Protein AF-X8BEH7-F1 (afdb_monomer_lite)

pLDDT: mean 73.29, std 13.96, range [39.78, 90.88]

Structure (mmCIF, N/CA/C/O backbone):
data_AF-X8BEH7-F1
#
_entry.id   AF-X8BEH7-F1
#
loop_
_atom_site.group_PDB
_atom_site.id
_atom_site.type_symbol
_atom_site.label_atom_id
_atom_site.label_alt_id
_atom_site.label_comp_id
_atom_site.label_asym_id
_atom_site.label_entity_id
_atom_site.label_seq_id
_atom_site.pdbx_PDB_ins_code
_atom_site.Cartn_x
_atom_site.Cartn_y
_atom_site.Cartn_z
_atom_site.occupancy
_atom_site.B_iso_or_equiv
_atom_site.auth_seq_id
_atom_site.auth_comp_id
_atom_site.auth_asym_id
_atom_site.auth_atom_id
_atom_site.pdbx_PDB_model_num
ATOM 1 N N . MET A 1 1 ? -2.532 -18.317 14.568 1.00 39.97 1 MET A N 1
ATOM 2 C CA . MET A 1 1 ? -2.644 -18.533 13.112 1.00 39.97 1 MET A CA 1
ATOM 3 C C . MET A 1 1 ? -1.626 -17.637 12.410 1.00 39.97 1 MET A C 1
ATOM 5 O O . MET A 1 1 ? -2.001 -16.644 11.815 1.00 39.97 1 MET A O 1
ATOM 9 N N . THR A 1 2 ? -0.337 -17.960 12.520 1.00 48.91 2 THR A N 1
ATOM 10 C CA . THR A 1 2 ? 0.738 -17.367 11.710 1.00 48.91 2 THR A CA 1
ATOM 11 C C . THR A 1 2 ? 1.802 -18.449 11.544 1.00 48.91 2 THR A C 1
ATOM 13 O O . THR A 1 2 ? 2.448 -18.848 12.509 1.00 48.91 2 THR A O 1
ATOM 16 N N . GLY A 1 3 ? 1.931 -19.009 10.341 1.00 59.59 3 GLY A N 1
ATOM 17 C CA . GLY A 1 3 ? 3.179 -19.676 9.978 1.00 59.59 3 GLY A CA 1
ATOM 18 C C . GLY A 1 3 ? 4.230 -18.581 9.859 1.00 59.59 3 GLY A C 1
ATOM 19 O O . GLY A 1 3 ? 3.933 -17.540 9.270 1.00 59.59 3 GLY A O 1
ATOM 20 N N . GLN A 1 4 ? 5.408 -18.753 10.461 1.00 62.97 4 GLN A N 1
ATOM 21 C CA . GLN A 1 4 ? 6.499 -17.821 10.195 1.00 62.97 4 GLN A CA 1
ATOM 22 C C . GLN A 1 4 ? 6.766 -17.831 8.691 1.00 62.97 4 GLN A C 1
ATOM 24 O O . GLN A 1 4 ? 7.109 -18.869 8.129 1.00 62.97 4 GLN A O 1
ATOM 29 N N . LEU A 1 5 ? 6.581 -16.679 8.050 1.00 65.38 5 LEU A N 1
ATOM 30 C CA . LEU A 1 5 ? 7.140 -16.447 6.729 1.00 65.38 5 LEU A CA 1
ATOM 31 C C . LEU A 1 5 ? 8.658 -16.503 6.883 1.00 65.38 5 LEU A C 1
ATOM 33 O O . LEU A 1 5 ? 9.215 -15.852 7.769 1.00 65.38 5 LEU A O 1
ATOM 37 N N . GLY A 1 6 ? 9.307 -17.325 6.066 1.00 69.38 6 GLY A N 1
ATOM 38 C CA . GLY A 1 6 ? 10.762 -17.402 6.056 1.00 69.38 6 GLY A CA 1
ATOM 39 C C . GLY A 1 6 ? 11.371 -16.203 5.331 1.00 69.38 6 GLY A C 1
ATOM 40 O O . GLY A 1 6 ? 10.692 -15.486 4.593 1.00 69.38 6 GLY A O 1
ATOM 41 N N . ASP A 1 7 ? 12.683 -16.031 5.458 1.00 68.88 7 ASP A N 1
ATOM 42 C CA . ASP A 1 7 ? 13.433 -14.955 4.790 1.00 68.88 7 ASP A CA 1
ATOM 43 C C . ASP A 1 7 ? 13.232 -14.931 3.265 1.00 68.88 7 ASP A C 1
ATOM 45 O O . ASP A 1 7 ? 13.240 -13.872 2.637 1.00 68.88 7 ASP A O 1
ATOM 49 N N . VAL A 1 8 ? 12.984 -16.095 2.658 1.00 71.56 8 VAL A N 1
ATOM 50 C CA . VAL A 1 8 ? 12.687 -16.234 1.223 1.00 71.56 8 VAL A CA 1
ATOM 51 C C . VAL A 1 8 ? 11.345 -15.595 0.856 1.00 71.56 8 VAL A C 1
ATOM 53 O O . VAL A 1 8 ? 11.239 -14.944 -0.186 1.00 71.56 8 VAL A O 1
ATOM 56 N N . ASP A 1 9 ? 10.329 -15.742 1.708 1.00 71.12 9 ASP A N 1
ATOM 57 C CA . ASP A 1 9 ? 9.026 -15.117 1.488 1.00 71.12 9 ASP A CA 1
ATOM 58 C C . ASP A 1 9 ? 9.136 -13.600 1.623 1.00 71.12 9 ASP A C 1
ATOM 60 O O . ASP A 1 9 ? 8.607 -12.874 0.780 1.00 71.12 9 ASP A O 1
ATOM 64 N N . PHE A 1 10 ? 9.892 -13.113 2.611 1.00 72.56 10 PHE A N 1
ATOM 65 C CA . PHE A 1 10 ? 10.164 -11.685 2.765 1.00 72.56 10 PHE A CA 1
ATOM 66 C C . PHE A 1 10 ? 10.952 -11.107 1.590 1.00 72.56 10 PHE A C 1
ATOM 68 O O . PHE A 1 10 ? 10.608 -10.034 1.100 1.00 72.56 10 PHE A O 1
ATOM 75 N N . ALA A 1 11 ? 11.953 -11.826 1.077 1.00 71.81 11 ALA A N 1
ATOM 76 C CA . ALA A 1 11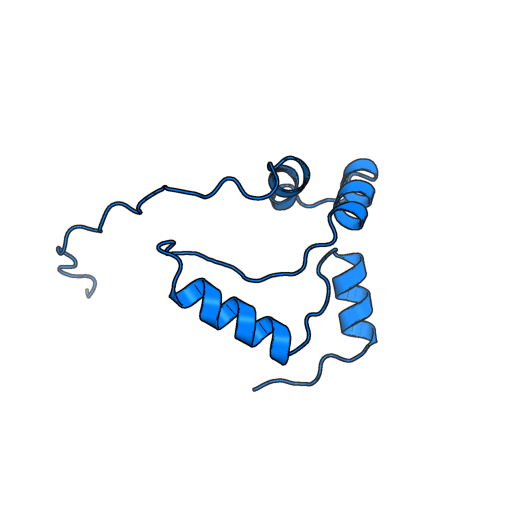 ? 12.689 -11.407 -0.111 1.00 71.81 11 ALA A CA 1
ATOM 77 C C . ALA A 1 11 ? 11.783 -11.337 -1.351 1.00 71.81 11 ALA A C 1
ATOM 79 O O . ALA A 1 11 ? 11.933 -10.434 -2.175 1.00 71.81 11 ALA A O 1
ATOM 80 N N . ARG A 1 12 ? 10.817 -12.256 -1.485 1.00 70.38 12 ARG A N 1
ATOM 81 C CA . ARG A 1 12 ? 9.807 -12.199 -2.551 1.00 70.38 12 ARG A CA 1
ATOM 82 C C . ARG A 1 12 ? 8.884 -10.990 -2.383 1.00 70.38 12 ARG A C 1
ATOM 84 O O . ARG A 1 12 ? 8.695 -10.261 -3.348 1.00 70.38 12 ARG A O 1
ATOM 91 N N . PHE A 1 13 ? 8.383 -10.727 -1.177 1.00 72.56 13 PHE A N 1
ATOM 92 C CA . PHE A 1 13 ? 7.556 -9.545 -0.909 1.00 72.56 13 PHE A CA 1
ATOM 93 C C . PHE A 1 13 ? 8.302 -8.233 -1.169 1.00 72.56 13 PHE A C 1
ATOM 95 O O . PHE A 1 13 ? 7.756 -7.340 -1.816 1.00 72.56 13 PHE A O 1
ATOM 102 N N . ALA A 1 14 ? 9.572 -8.147 -0.764 1.00 71.44 14 ALA A N 1
ATOM 103 C CA . ALA A 1 14 ? 10.409 -6.978 -1.008 1.00 71.44 14 ALA A CA 1
ATOM 104 C C . ALA A 1 14 ? 10.621 -6.732 -2.509 1.00 71.44 14 ALA A C 1
ATOM 106 O O . ALA A 1 14 ? 10.557 -5.593 -2.965 1.00 71.44 14 ALA A O 1
ATOM 107 N N . ARG A 1 15 ? 10.787 -7.798 -3.308 1.00 72.00 15 ARG A N 1
ATOM 108 C CA . ARG A 1 15 ? 10.803 -7.688 -4.778 1.00 72.00 15 ARG A CA 1
ATOM 109 C C . ARG A 1 15 ? 9.482 -7.181 -5.330 1.00 72.00 15 ARG A C 1
ATOM 111 O O . ARG A 1 15 ? 9.487 -6.543 -6.373 1.00 72.00 15 ARG A O 1
ATOM 118 N N . ASP A 1 16 ? 8.373 -7.442 -4.651 1.00 72.50 16 ASP A N 1
ATOM 119 C CA . ASP A 1 16 ? 7.059 -6.906 -4.994 1.00 72.50 16 ASP A CA 1
ATOM 120 C C . ASP A 1 16 ? 6.792 -5.503 -4.448 1.00 72.50 16 ASP A C 1
ATOM 122 O O . ASP A 1 16 ? 5.752 -4.918 -4.745 1.00 72.50 16 ASP A O 1
ATOM 126 N N . GLY A 1 17 ? 7.782 -4.920 -3.766 1.00 74.44 17 GLY A N 1
ATOM 127 C CA . GLY A 1 17 ? 7.726 -3.576 -3.207 1.00 74.44 17 GLY A CA 1
ATOM 128 C C . GLY A 1 17 ? 6.918 -3.483 -1.917 1.00 74.44 17 GLY A C 1
ATOM 129 O O . GLY A 1 17 ? 6.631 -2.381 -1.454 1.00 74.44 17 GLY A O 1
ATOM 130 N N . VAL A 1 18 ? 6.567 -4.628 -1.326 1.00 79.62 18 VAL A N 1
ATOM 131 C CA . VAL A 1 18 ? 5.937 -4.721 -0.009 1.00 79.62 18 VAL A CA 1
ATOM 132 C C . VAL A 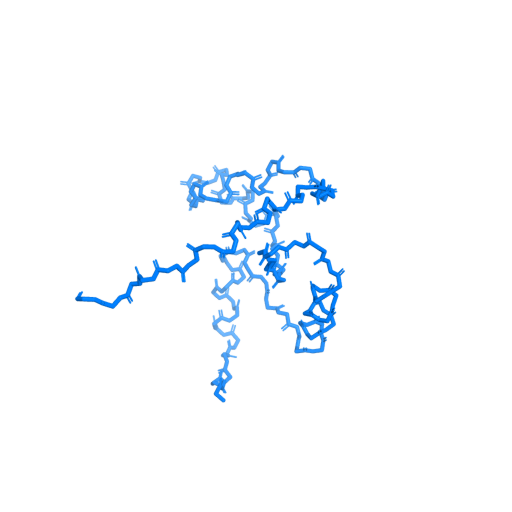1 18 ? 7.003 -5.138 0.990 1.00 79.62 18 VAL A C 1
ATOM 134 O O . VAL A 1 18 ? 7.555 -6.234 0.919 1.00 79.62 18 VAL A O 1
ATOM 137 N N . VAL A 1 19 ? 7.313 -4.257 1.931 1.00 82.56 19 VAL A N 1
ATOM 138 C CA . VAL A 1 19 ? 8.365 -4.510 2.914 1.00 82.56 19 VAL A CA 1
ATOM 139 C C . VAL A 1 19 ? 7.748 -5.114 4.166 1.00 82.56 19 VAL A C 1
ATOM 141 O O . VAL A 1 19 ? 6.721 -4.651 4.665 1.00 82.56 19 VAL A O 1
ATOM 144 N N . ALA A 1 20 ? 8.399 -6.155 4.680 1.00 80.81 20 ALA A N 1
ATOM 145 C CA . ALA A 1 20 ? 8.037 -6.753 5.952 1.00 80.81 20 ALA A CA 1
ATOM 146 C C . ALA A 1 20 ? 8.074 -5.705 7.071 1.00 80.81 20 ALA A C 1
ATOM 148 O O . ALA A 1 20 ? 8.989 -4.885 7.151 1.00 80.81 20 ALA A O 1
ATOM 149 N N . MET A 1 21 ? 7.085 -5.760 7.954 1.00 83.31 21 MET A N 1
ATOM 150 C CA . MET A 1 21 ? 7.004 -4.899 9.124 1.00 83.31 21 MET A CA 1
ATOM 151 C C . MET A 1 21 ? 7.194 -5.744 10.379 1.00 83.31 21 MET A C 1
ATOM 153 O O . MET A 1 21 ? 6.746 -6.894 10.429 1.00 83.31 21 MET A O 1
ATOM 157 N N . SER A 1 22 ? 7.860 -5.189 11.393 1.00 84.62 22 SER A N 1
ATOM 158 C CA . SER A 1 22 ? 7.924 -5.857 12.691 1.00 84.62 22 SER A CA 1
ATOM 159 C C . SER A 1 22 ? 6.523 -5.924 13.306 1.00 84.62 22 SER A C 1
ATOM 161 O O . SER A 1 22 ? 5.655 -5.100 13.014 1.00 84.62 22 SER A O 1
ATOM 163 N N . SER A 1 23 ? 6.289 -6.910 14.172 1.00 84.06 23 SER A N 1
ATOM 164 C CA . SER A 1 23 ? 4.988 -7.049 14.841 1.00 84.06 23 SER A CA 1
ATOM 165 C C . SER A 1 23 ? 4.668 -5.848 15.731 1.00 84.06 23 SER A C 1
ATOM 167 O O . SER A 1 23 ? 3.523 -5.416 15.784 1.00 84.06 23 SER A O 1
ATOM 169 N N . GLU A 1 24 ? 5.68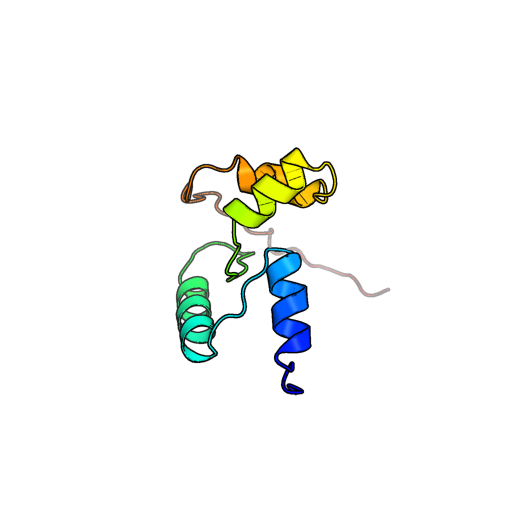0 -5.290 16.394 1.00 86.75 24 GLU A N 1
ATOM 170 C CA . GLU A 1 24 ? 5.530 -4.109 17.244 1.00 86.75 24 GLU A CA 1
ATOM 171 C C . GLU A 1 24 ? 5.076 -2.889 16.439 1.00 86.75 24 GLU A C 1
ATOM 173 O O . GLU A 1 24 ? 4.104 -2.231 16.801 1.00 86.75 24 GLU A O 1
ATOM 178 N N . GLU A 1 25 ? 5.725 -2.624 15.307 1.00 86.38 25 GLU A N 1
ATOM 179 C CA . GLU A 1 25 ? 5.353 -1.503 14.451 1.00 86.38 25 GLU A CA 1
ATOM 180 C C . GLU A 1 25 ? 3.967 -1.704 13.820 1.00 86.38 25 GLU A C 1
ATOM 182 O O . GLU A 1 25 ? 3.165 -0.770 13.765 1.00 86.38 25 GLU A O 1
ATOM 187 N N . ALA A 1 26 ? 3.654 -2.931 13.396 1.00 87.38 26 ALA A N 1
ATOM 188 C CA . ALA A 1 26 ? 2.350 -3.253 12.827 1.00 87.38 26 ALA A CA 1
ATOM 189 C C . ALA A 1 26 ? 1.213 -2.988 13.819 1.00 87.38 26 ALA A C 1
ATOM 191 O O . ALA A 1 26 ? 0.183 -2.432 13.435 1.00 87.38 26 ALA A O 1
ATOM 192 N N . LEU A 1 27 ? 1.412 -3.331 15.094 1.00 90.88 27 LEU A N 1
ATOM 193 C CA . LEU A 1 27 ? 0.438 -3.072 16.152 1.00 90.88 27 LEU A CA 1
ATOM 194 C C . LEU A 1 27 ? 0.303 -1.577 16.453 1.00 90.88 27 LEU A C 1
ATOM 196 O O . LEU A 1 27 ? -0.817 -1.085 16.537 1.00 90.88 27 LEU A O 1
ATOM 200 N N . GLN A 1 28 ? 1.409 -0.831 16.513 1.00 90.25 28 GLN A N 1
ATOM 201 C CA . GLN A 1 28 ? 1.352 0.623 16.708 1.00 90.25 28 GLN A CA 1
ATOM 202 C C . GLN A 1 28 ? 0.565 1.332 15.590 1.00 90.25 28 GLN A C 1
ATOM 204 O O . GLN A 1 28 ? -0.240 2.232 15.853 1.00 90.25 28 GLN A O 1
ATOM 209 N N . LEU A 1 29 ? 0.758 0.924 14.331 1.00 88.50 29 LEU A N 1
ATOM 210 C CA . LEU A 1 29 ? 0.001 1.478 13.204 1.00 88.50 29 LEU A CA 1
ATOM 211 C C . LEU A 1 29 ? -1.466 1.044 13.218 1.00 88.50 29 LEU A C 1
ATOM 213 O O . LEU A 1 29 ? -2.337 1.831 12.846 1.00 88.50 29 LEU A O 1
ATOM 217 N N . PHE A 1 30 ? -1.749 -0.181 13.656 1.00 87.00 30 PHE A N 1
ATOM 218 C CA . PHE A 1 30 ? -3.114 -0.666 13.820 1.00 87.00 30 PHE A CA 1
ATOM 219 C C . PHE A 1 30 ? -3.876 0.131 14.889 1.00 87.00 30 PHE A C 1
ATOM 221 O O . PHE A 1 30 ? -4.983 0.602 14.624 1.00 87.00 30 PHE A O 1
ATOM 228 N N . ASP A 1 31 ? -3.259 0.380 16.045 1.00 89.00 31 ASP A N 1
ATOM 229 C CA . ASP A 1 31 ? -3.831 1.223 17.100 1.00 89.00 31 ASP A CA 1
ATOM 230 C C . ASP A 1 31 ? -4.065 2.655 16.604 1.00 89.00 31 ASP A C 1
ATOM 232 O O . ASP A 1 31 ? -5.102 3.261 16.875 1.00 89.00 31 ASP A O 1
ATOM 236 N N . THR A 1 32 ? -3.140 3.184 15.797 1.00 87.69 32 THR A N 1
ATOM 237 C CA . THR A 1 32 ? -3.309 4.497 15.160 1.00 87.69 32 THR A CA 1
ATOM 238 C C . THR A 1 32 ? -4.512 4.507 14.214 1.00 87.69 32 THR A C 1
ATOM 240 O O . THR A 1 32 ? -5.307 5.447 14.244 1.00 87.69 32 THR A O 1
ATOM 243 N N . ALA A 1 33 ? -4.688 3.460 13.402 1.00 86.06 33 ALA A N 1
ATOM 244 C CA . ALA A 1 33 ? -5.802 3.352 12.461 1.00 86.06 33 ALA A CA 1
ATOM 245 C C . ALA A 1 33 ? -7.169 3.333 13.165 1.00 86.06 33 ALA A C 1
ATOM 247 O O . ALA A 1 33 ? -8.129 3.868 12.617 1.00 86.06 33 ALA A O 1
ATOM 248 N N . MET A 1 34 ? -7.253 2.806 14.393 1.00 84.94 34 MET A N 1
ATOM 249 C CA . MET A 1 34 ? -8.481 2.834 15.204 1.00 84.94 34 MET A CA 1
ATOM 250 C C . MET A 1 34 ? -8.931 4.247 15.598 1.00 84.94 34 MET A C 1
ATOM 252 O O . MET A 1 34 ? -10.103 4.450 15.910 1.00 84.94 34 MET A O 1
ATOM 256 N N . VAL A 1 35 ? -8.025 5.228 15.580 1.00 87.56 35 VAL A N 1
ATOM 257 C CA . VAL A 1 35 ? -8.318 6.623 15.950 1.00 87.56 35 VAL A CA 1
ATOM 258 C C . VAL A 1 35 ? -8.584 7.501 14.716 1.00 87.56 35 VAL A C 1
ATOM 260 O O . VAL A 1 35 ? -9.104 8.611 14.838 1.00 87.56 35 VAL A O 1
ATOM 263 N N . VAL A 1 36 ? -8.270 7.019 13.510 1.00 83.44 36 VAL A N 1
ATOM 264 C CA . VAL A 1 36 ? -8.524 7.746 12.259 1.00 83.44 36 VAL A CA 1
ATOM 265 C C . VAL A 1 36 ? -9.982 7.538 11.829 1.00 83.44 36 VAL A C 1
ATOM 267 O O . VAL A 1 36 ? -10.443 6.409 11.709 1.00 83.44 36 VAL A O 1
ATOM 270 N N . ASP A 1 37 ? -10.706 8.623 11.524 1.00 79.44 37 ASP A N 1
ATOM 271 C CA . ASP A 1 37 ? -12.091 8.586 11.001 1.00 79.44 37 ASP A CA 1
ATOM 272 C C . ASP A 1 37 ? -12.128 8.195 9.508 1.00 79.44 37 ASP A C 1
ATOM 274 O O . ASP A 1 37 ? -12.674 8.903 8.661 1.00 79.44 37 ASP A O 1
ATOM 278 N N . GLN A 1 38 ? -11.469 7.087 9.167 1.00 78.25 38 GLN A N 1
ATOM 279 C CA . GLN A 1 38 ? -11.438 6.509 7.830 1.00 78.25 38 GLN A CA 1
ATOM 280 C C . GLN A 1 38 ? -11.889 5.045 7.906 1.00 78.25 38 GLN A C 1
ATOM 282 O O . GLN A 1 38 ? -11.265 4.251 8.605 1.00 78.25 38 GLN A O 1
ATOM 287 N N . PRO A 1 39 ? -12.962 4.653 7.194 1.00 76.81 39 PRO A N 1
ATOM 288 C CA . PRO A 1 39 ? -13.538 3.311 7.318 1.00 76.81 39 PRO A CA 1
ATOM 289 C C . PRO A 1 39 ? -12.658 2.205 6.719 1.00 76.81 39 PRO A C 1
ATOM 291 O O . PRO A 1 39 ? -12.819 1.042 7.076 1.00 76.81 39 PRO A O 1
ATOM 294 N N . PHE A 1 40 ? -11.745 2.552 5.808 1.00 81.19 40 PHE A N 1
ATOM 295 C CA . PHE A 1 40 ? -10.854 1.609 5.138 1.00 81.19 40 PHE A CA 1
ATOM 296 C C . PHE A 1 40 ? -9.421 2.135 5.198 1.00 81.19 40 PHE A C 1
ATOM 298 O O . PHE A 1 40 ? -9.049 3.040 4.453 1.00 81.19 40 PHE A O 1
ATOM 305 N N . VAL A 1 41 ? -8.623 1.565 6.101 1.00 83.25 41 VAL A N 1
ATOM 306 C CA . VAL A 1 41 ? -7.204 1.893 6.284 1.00 83.25 41 VAL A CA 1
ATOM 307 C C . VAL A 1 41 ? -6.398 0.601 6.246 1.00 83.25 41 VAL A C 1
ATOM 309 O O . VAL A 1 41 ? -6.765 -0.382 6.888 1.00 83.25 41 VAL A O 1
ATOM 312 N N . LEU A 1 42 ? -5.297 0.606 5.495 1.00 82.75 42 LEU A N 1
ATOM 313 C CA . LEU A 1 42 ? -4.355 -0.506 5.412 1.00 82.75 42 LEU A CA 1
ATOM 314 C C . LEU A 1 42 ? -2.968 -0.027 5.871 1.00 82.75 42 LEU A C 1
ATOM 316 O O . LEU A 1 42 ? -2.336 0.743 5.145 1.00 82.75 42 LEU A O 1
ATOM 320 N N . PRO A 1 43 ? -2.469 -0.464 7.041 1.00 81.19 43 PRO A N 1
ATOM 321 C CA . PRO A 1 43 ? -1.092 -0.205 7.434 1.00 81.19 43 PRO A CA 1
ATOM 322 C C . PRO A 1 43 ? -0.155 -1.115 6.632 1.00 81.19 43 PRO A C 1
ATOM 324 O O . PRO A 1 43 ? -0.165 -2.334 6.789 1.00 81.19 43 PRO A O 1
ATOM 327 N N . ALA A 1 44 ? 0.654 -0.528 5.753 1.00 83.31 44 ALA A N 1
ATOM 328 C CA . ALA A 1 44 ? 1.624 -1.258 4.946 1.00 83.31 44 ALA A CA 1
ATOM 329 C C . ALA A 1 44 ? 2.896 -0.433 4.747 1.00 83.31 44 ALA A C 1
ATOM 331 O O . ALA A 1 44 ? 2.835 0.785 4.567 1.00 83.31 44 ALA A O 1
ATOM 332 N N . ARG A 1 45 ? 4.051 -1.107 4.731 1.00 82.31 45 ARG A N 1
ATOM 333 C CA . ARG A 1 45 ? 5.293 -0.510 4.242 1.00 82.31 45 ARG A CA 1
ATOM 334 C C . ARG A 1 45 ? 5.443 -0.792 2.761 1.00 82.31 45 ARG A C 1
ATOM 336 O O . ARG A 1 45 ? 5.598 -1.942 2.357 1.00 82.31 45 ARG A O 1
ATOM 343 N N . ILE A 1 46 ? 5.412 0.275 1.977 1.00 84.25 46 ILE A N 1
ATOM 344 C CA . ILE A 1 46 ? 5.575 0.214 0.531 1.00 84.25 46 ILE A CA 1
ATOM 345 C C . ILE A 1 46 ? 6.895 0.879 0.159 1.00 84.25 46 ILE A C 1
ATOM 347 O O . ILE A 1 46 ? 7.133 2.036 0.506 1.00 84.25 46 ILE A O 1
ATOM 351 N N . ASP A 1 47 ? 7.744 0.148 -0.558 1.00 85.31 47 ASP A N 1
ATOM 352 C CA . ASP A 1 47 ? 8.966 0.691 -1.140 1.00 85.31 47 ASP A CA 1
ATOM 353 C C . ASP A 1 47 ? 8.637 1.370 -2.477 1.00 85.31 47 ASP A C 1
ATOM 355 O O . ASP A 1 47 ? 8.566 0.739 -3.535 1.00 85.31 47 ASP A O 1
ATOM 359 N N . LEU A 1 48 ? 8.421 2.686 -2.423 1.00 83.62 48 LEU A N 1
ATOM 360 C CA . LEU A 1 48 ? 8.098 3.495 -3.600 1.00 83.62 48 LEU A CA 1
ATOM 361 C C . LEU A 1 48 ? 9.226 3.504 -4.644 1.00 83.62 48 LEU A C 1
ATOM 363 O O . LEU A 1 48 ? 8.943 3.642 -5.834 1.00 83.62 48 LEU A O 1
ATOM 367 N N . ALA A 1 49 ? 10.487 3.334 -4.234 1.00 84.06 49 ALA A N 1
ATOM 368 C CA . ALA A 1 49 ? 11.614 3.288 -5.162 1.00 84.06 49 ALA A CA 1
ATOM 369 C C . ALA A 1 49 ? 11.605 1.977 -5.961 1.00 84.06 49 ALA A C 1
ATOM 371 O O . ALA A 1 49 ? 11.743 2.001 -7.186 1.00 84.06 49 ALA A O 1
ATOM 372 N N . ALA A 1 50 ? 11.351 0.849 -5.291 1.00 83.94 50 ALA A N 1
ATOM 373 C CA . ALA A 1 50 ? 11.162 -0.441 -5.951 1.00 83.94 50 ALA A CA 1
ATOM 374 C C . ALA A 1 50 ? 9.941 -0.430 -6.890 1.00 83.94 50 ALA A C 1
ATOM 376 O O . ALA A 1 50 ? 10.016 -0.923 -8.019 1.00 83.94 50 ALA A O 1
ATOM 377 N N . LEU A 1 51 ? 8.833 0.189 -6.466 1.00 85.69 51 LEU A N 1
ATOM 378 C CA . LEU A 1 51 ? 7.640 0.373 -7.301 1.00 85.69 51 LEU A CA 1
ATOM 379 C C . LEU A 1 51 ? 7.937 1.220 -8.543 1.00 85.69 51 LEU A C 1
ATOM 381 O O . LEU A 1 51 ? 7.509 0.868 -9.644 1.00 85.69 51 LEU A O 1
ATOM 385 N N . LYS A 1 52 ? 8.705 2.303 -8.395 1.00 84.31 52 LYS A N 1
ATOM 386 C CA . LYS A 1 52 ? 9.103 3.149 -9.520 1.00 84.31 52 LYS A CA 1
ATOM 387 C C . LYS A 1 52 ? 10.008 2.414 -10.509 1.00 84.31 52 LYS A C 1
ATOM 389 O O . LYS A 1 52 ? 9.763 2.494 -11.708 1.00 84.31 52 LYS A O 1
ATOM 394 N N . ALA A 1 53 ? 10.966 1.624 -10.029 1.00 86.31 53 ALA A N 1
ATOM 395 C CA . ALA A 1 53 ? 11.781 0.780 -10.902 1.00 86.31 53 ALA A CA 1
ATOM 396 C C . ALA A 1 53 ? 10.924 -0.219 -11.707 1.00 86.31 53 ALA A C 1
ATOM 398 O O . ALA A 1 53 ? 11.170 -0.435 -12.893 1.00 86.31 53 ALA A O 1
ATOM 399 N N . LYS A 1 54 ? 9.871 -0.787 -11.100 1.00 83.94 54 LYS A N 1
ATOM 400 C CA . LYS A 1 54 ? 8.909 -1.655 -11.805 1.00 83.94 54 LYS A CA 1
ATOM 401 C C . LYS A 1 54 ? 8.035 -0.913 -12.809 1.00 83.94 54 LYS A C 1
ATOM 403 O O . LYS A 1 54 ? 7.700 -1.485 -13.847 1.00 83.94 54 LYS A O 1
ATOM 408 N N . PHE A 1 55 ? 7.652 0.323 -12.496 1.00 86.25 55 PHE A N 1
ATOM 409 C CA . PHE A 1 55 ? 6.921 1.187 -13.417 1.00 86.25 55 PHE A CA 1
ATOM 410 C C . PHE A 1 55 ? 7.755 1.463 -14.667 1.00 86.25 55 PHE A C 1
ATOM 412 O O . PHE A 1 55 ? 7.287 1.229 -15.778 1.00 86.25 55 PHE A O 1
ATOM 419 N N . ASP A 1 56 ? 9.016 1.857 -14.475 1.00 86.69 56 ASP A N 1
ATOM 420 C CA . ASP A 1 56 ? 9.954 2.130 -15.563 1.00 86.69 56 ASP A CA 1
ATOM 421 C C . ASP A 1 56 ? 10.249 0.848 -16.382 1.00 86.69 56 ASP A C 1
ATOM 423 O O . ASP A 1 56 ? 10.433 0.910 -17.596 1.00 86.69 56 ASP A O 1
ATOM 427 N N . ALA A 1 57 ? 10.208 -0.331 -15.747 1.00 87.62 57 ALA A N 1
ATOM 428 C CA . ALA A 1 57 ? 10.319 -1.638 -16.405 1.00 87.62 57 ALA A CA 1
ATOM 429 C C . ALA A 1 57 ? 9.006 -2.164 -17.033 1.00 87.62 57 ALA A C 1
ATOM 431 O O . ALA A 1 57 ? 9.008 -3.251 -17.610 1.00 87.62 57 ALA A O 1
ATOM 432 N N . GLY A 1 58 ? 7.877 -1.457 -16.898 1.00 86.50 58 GLY A N 1
ATOM 433 C CA . GLY A 1 58 ? 6.579 -1.860 -17.461 1.00 86.50 58 GLY A CA 1
ATOM 434 C C . GLY A 1 58 ? 5.937 -3.098 -16.817 1.00 86.50 58 GLY A C 1
ATOM 435 O O . GLY A 1 58 ? 5.055 -3.712 -17.411 1.00 86.50 58 GLY A O 1
ATOM 436 N N . THR A 1 59 ? 6.368 -3.486 -15.614 1.00 85.81 59 THR A N 1
ATOM 437 C CA . THR A 1 59 ? 5.894 -4.700 -14.910 1.00 85.81 59 THR A CA 1
ATOM 438 C C . THR A 1 59 ? 5.045 -4.392 -13.677 1.00 85.81 59 THR A C 1
ATOM 440 O O . THR A 1 59 ? 4.638 -5.303 -12.953 1.00 85.81 59 THR A O 1
ATOM 443 N N . LEU A 1 60 ? 4.775 -3.111 -13.413 1.00 83.50 60 LEU A N 1
ATOM 444 C CA . LEU A 1 60 ? 3.967 -2.693 -12.277 1.00 83.50 60 LEU A CA 1
ATOM 445 C C . LEU A 1 60 ? 2.470 -2.955 -12.530 1.00 83.50 60 LEU A C 1
ATOM 447 O O . LEU A 1 60 ? 1.936 -2.484 -13.536 1.00 83.50 60 LEU A O 1
ATOM 451 N N . PRO A 1 61 ? 1.756 -3.626 -11.604 1.00 81.69 61 PRO A N 1
ATOM 452 C CA . PRO A 1 61 ? 0.304 -3.727 -11.674 1.00 81.69 61 PRO A CA 1
ATOM 453 C C . PRO A 1 61 ? -0.362 -2.336 -11.696 1.00 81.69 61 PRO A C 1
ATOM 455 O O . PRO A 1 61 ? -0.004 -1.489 -10.871 1.00 81.69 61 PRO A O 1
ATOM 458 N N . PRO A 1 62 ? -1.371 -2.093 -12.558 1.00 80.94 62 PRO A N 1
ATOM 459 C CA . PRO A 1 62 ? -1.985 -0.769 -12.722 1.00 80.94 62 PRO A CA 1
ATOM 460 C C . PRO A 1 62 ? -2.528 -0.149 -11.427 1.00 80.94 62 PRO A C 1
ATOM 462 O O . PRO A 1 62 ? -2.478 1.064 -11.259 1.00 80.94 62 PRO A O 1
ATOM 465 N N . MET A 1 63 ? -2.976 -0.978 -10.477 1.00 81.44 63 MET A N 1
ATOM 466 C CA . MET A 1 63 ? -3.492 -0.532 -9.174 1.00 81.44 63 MET A CA 1
ATOM 467 C C . MET A 1 63 ? -2.460 0.198 -8.295 1.00 81.44 63 MET A C 1
ATOM 469 O O . MET A 1 63 ? -2.845 0.859 -7.337 1.00 81.44 63 MET A O 1
ATOM 473 N N . PHE A 1 64 ? -1.162 0.094 -8.604 1.00 80.38 64 PHE A N 1
ATOM 474 C CA . PHE A 1 64 ? -0.089 0.779 -7.875 1.00 80.38 64 PHE A CA 1
ATOM 475 C C . PHE A 1 64 ? 0.404 2.064 -8.556 1.00 80.38 64 PHE A C 1
ATOM 477 O O . PHE A 1 64 ? 1.227 2.774 -7.980 1.00 80.38 64 PHE A O 1
ATOM 484 N N . VAL A 1 65 ? -0.080 2.393 -9.759 1.00 82.31 65 VAL A N 1
ATOM 485 C CA . VAL A 1 65 ? 0.355 3.595 -10.495 1.00 82.31 65 VAL A CA 1
ATOM 486 C C . VAL A 1 65 ? -0.036 4.867 -9.745 1.00 82.31 65 VAL A C 1
ATOM 488 O O . VAL A 1 65 ? 0.776 5.784 -9.615 1.00 82.31 65 VAL A O 1
ATOM 491 N N . ASP A 1 66 ? -1.242 4.896 -9.180 1.00 82.38 66 ASP A N 1
ATOM 492 C CA . ASP A 1 66 ? -1.712 6.031 -8.383 1.00 82.38 66 ASP A CA 1
ATOM 493 C C . ASP A 1 66 ? -0.884 6.209 -7.110 1.00 82.38 66 ASP A C 1
ATOM 495 O O . ASP A 1 66 ? -0.667 7.331 -6.672 1.00 82.38 66 ASP A O 1
ATOM 499 N N . LEU A 1 67 ? -0.347 5.123 -6.548 1.00 79.94 67 LEU A N 1
ATOM 500 C CA . LEU A 1 67 ? 0.456 5.167 -5.329 1.00 79.94 67 LEU A CA 1
ATOM 501 C C . LEU A 1 67 ? 1.832 5.817 -5.543 1.00 79.94 67 LEU A C 1
ATOM 503 O O . LEU A 1 67 ? 2.321 6.505 -4.654 1.00 79.94 67 LEU A O 1
ATOM 507 N N . ILE A 1 68 ? 2.443 5.638 -6.720 1.00 81.06 68 ILE A N 1
ATOM 508 C CA . ILE A 1 68 ? 3.725 6.278 -7.080 1.00 81.06 68 ILE A CA 1
ATOM 509 C C . ILE A 1 68 ? 3.547 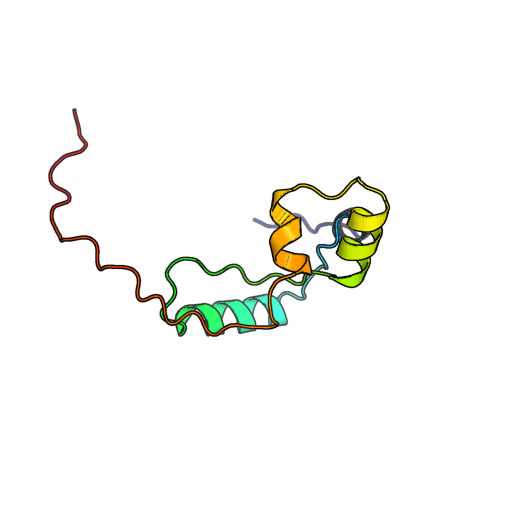7.784 -7.302 1.00 81.06 68 ILE A C 1
ATOM 511 O O . ILE A 1 68 ? 4.465 8.563 -7.053 1.00 81.06 68 ILE A O 1
ATOM 515 N N . ASN A 1 69 ? 2.365 8.189 -7.769 1.00 74.31 69 ASN A N 1
ATOM 516 C CA . ASN A 1 69 ? 2.047 9.578 -8.095 1.00 74.31 69 ASN A CA 1
ATOM 517 C C . ASN A 1 69 ? 1.279 10.301 -6.976 1.00 74.31 69 ASN A C 1
ATOM 519 O O . ASN A 1 69 ? 1.050 11.509 -7.070 1.00 74.31 69 ASN A O 1
ATOM 523 N N . ALA A 1 70 ? 0.867 9.586 -5.926 1.00 69.12 70 ALA A N 1
ATOM 524 C CA . ALA A 1 70 ? 0.090 10.153 -4.838 1.00 69.12 70 ALA A CA 1
ATOM 525 C C . ALA A 1 70 ? 0.946 11.131 -4.015 1.00 69.12 70 ALA A C 1
ATOM 527 O O . ALA A 1 70 ? 2.074 10.803 -3.634 1.00 69.12 70 ALA A O 1
ATOM 528 N N . PRO A 1 71 ? 0.420 12.322 -3.672 1.00 58.78 71 PRO A N 1
ATOM 529 C CA . PRO A 1 71 ? 1.087 13.197 -2.720 1.00 58.78 71 PRO A CA 1
ATOM 530 C C . PRO A 1 71 ? 1.213 12.477 -1.373 1.00 58.78 71 PRO A C 1
ATOM 532 O O . PRO A 1 71 ? 0.246 11.876 -0.896 1.00 58.78 71 PRO A O 1
ATOM 535 N N . ALA A 1 72 ? 2.399 12.550 -0.758 1.00 58.19 72 ALA A N 1
ATOM 536 C CA . ALA A 1 72 ? 2.676 11.970 0.553 1.00 58.19 72 ALA A CA 1
ATOM 537 C C . ALA A 1 72 ? 1.660 12.504 1.579 1.00 58.19 72 ALA A C 1
ATOM 539 O O . ALA A 1 72 ? 1.757 13.637 2.040 1.00 58.19 72 ALA A O 1
ATOM 540 N N . ALA A 1 73 ? 0.652 11.686 1.882 1.00 61.16 73 ALA A N 1
ATOM 541 C CA . ALA A 1 73 ? -0.449 11.972 2.793 1.00 61.16 73 ALA A CA 1
ATOM 542 C C . ALA A 1 73 ? -1.231 13.270 2.494 1.00 61.16 73 ALA A C 1
ATOM 544 O O . ALA A 1 73 ? -1.205 14.235 3.261 1.00 61.16 73 ALA A O 1
ATOM 545 N N . ALA A 1 74 ? -2.073 13.250 1.457 1.00 52.53 74 ALA A N 1
ATOM 546 C CA . ALA A 1 74 ? -3.299 14.037 1.544 1.00 52.53 74 ALA A CA 1
ATOM 547 C C . ALA A 1 74 ? -4.139 13.441 2.682 1.00 52.53 74 ALA A C 1
ATOM 549 O O . ALA A 1 74 ? -4.644 12.325 2.577 1.00 52.53 74 ALA A O 1
ATOM 550 N N . ARG A 1 75 ? -4.242 14.168 3.799 1.00 52.66 75 ARG A N 1
ATOM 551 C CA . ARG A 1 75 ? -5.147 13.839 4.902 1.00 52.66 75 ARG A CA 1
ATOM 552 C C . ARG A 1 75 ? -6.553 13.761 4.307 1.00 52.66 75 ARG A C 1
ATOM 554 O O . ARG A 1 75 ? -7.150 14.796 4.016 1.00 52.66 75 ARG A O 1
ATOM 561 N N . SER A 1 76 ? -7.047 12.553 4.050 1.00 56.31 76 SER A N 1
ATOM 562 C CA . SER A 1 76 ? -8.384 12.374 3.505 1.00 56.31 76 SER A CA 1
ATOM 563 C C . SER A 1 76 ? -9.366 12.834 4.577 1.00 56.31 76 SER A C 1
ATOM 565 O O . SER A 1 76 ? -9.527 12.226 5.630 1.00 56.31 76 SER A O 1
ATOM 567 N N . THR A 1 77 ? -9.997 13.977 4.336 1.00 56.94 77 THR A N 1
ATOM 568 C CA . THR A 1 77 ? -11.137 14.461 5.122 1.00 56.94 77 THR A CA 1
ATOM 569 C C . THR A 1 77 ? -12.447 13.929 4.564 1.00 56.94 77 THR A C 1
ATOM 571 O O . THR A 1 77 ? -13.515 14.415 4.937 1.00 56.94 77 THR A O 1
ATOM 574 N N . THR A 1 78 ? -12.390 12.930 3.676 1.00 56.59 78 THR A N 1
ATOM 575 C CA . THR A 1 78 ? -13.580 12.276 3.149 1.00 56.59 78 THR A CA 1
ATOM 576 C C . THR A 1 78 ? -14.247 11.521 4.284 1.00 56.59 78 THR A C 1
ATOM 578 O O . THR A 1 78 ? -13.974 10.351 4.534 1.00 56.59 78 THR A O 1
ATOM 581 N N . ARG A 1 79 ? -15.129 12.234 4.983 1.00 57.75 79 ARG A N 1
ATOM 582 C CA . ARG A 1 79 ? -16.160 11.670 5.831 1.00 57.75 79 ARG A CA 1
ATOM 583 C C . ARG A 1 79 ? -16.953 10.728 4.943 1.00 57.75 79 ARG A C 1
ATOM 585 O O . ARG A 1 79 ? -17.658 11.179 4.039 1.00 57.75 79 ARG A O 1
ATOM 592 N N . TRP A 1 80 ? -16.839 9.434 5.200 1.00 54.16 80 TRP A N 1
ATOM 593 C CA . TRP A 1 80 ? -17.736 8.468 4.591 1.00 54.16 80 TRP A CA 1
ATOM 594 C C . TRP A 1 80 ? -19.181 8.902 4.883 1.00 54.16 80 TRP A C 1
ATOM 596 O O . TRP A 1 80 ? -19.509 9.168 6.050 1.00 54.16 80 TRP A O 1
ATOM 606 N N . PRO A 1 81 ? -20.052 9.046 3.869 1.00 57.56 81 PRO A N 1
ATOM 607 C CA . PRO A 1 81 ? -21.450 9.345 4.123 1.00 57.56 81 PRO A CA 1
ATOM 608 C C . PRO A 1 81 ? -22.005 8.214 4.987 1.00 57.56 81 PRO A C 1
ATOM 610 O O . PRO A 1 81 ? -21.964 7.049 4.597 1.00 57.56 81 PRO A O 1
ATOM 613 N N . ARG A 1 82 ? -22.471 8.551 6.198 1.00 56.53 82 ARG A N 1
ATOM 614 C CA . ARG A 1 82 ? -23.064 7.576 7.120 1.00 56.53 82 ARG A CA 1
ATOM 615 C C . ARG A 1 82 ? -24.131 6.795 6.350 1.00 56.53 82 ARG A C 1
ATOM 617 O O . ARG A 1 82 ? -25.092 7.434 5.914 1.00 56.53 82 ARG A O 1
ATOM 624 N N . PRO A 1 83 ? -23.990 5.468 6.161 1.00 56.69 83 PRO A N 1
ATOM 625 C CA . PRO A 1 83 ? -25.037 4.698 5.517 1.00 56.69 83 PRO A CA 1
ATOM 626 C C . PRO A 1 83 ? -26.304 4.887 6.348 1.00 56.69 83 PRO A C 1
ATOM 628 O O . PRO A 1 83 ? -26.313 4.669 7.565 1.00 56.69 83 PRO A O 1
ATOM 631 N N . SER A 1 84 ? -27.353 5.401 5.709 1.00 59.12 84 SER A N 1
ATOM 632 C CA . SER A 1 84 ? -28.653 5.570 6.338 1.00 59.12 84 SER A CA 1
ATOM 633 C C . SER A 1 84 ? -29.103 4.207 6.857 1.00 59.12 84 SER A C 1
ATOM 635 O O . SER A 1 84 ? -28.987 3.184 6.186 1.00 59.12 84 SER A O 1
ATOM 637 N N . ARG A 1 85 ? -29.550 4.206 8.112 1.00 55.22 85 ARG A N 1
ATOM 638 C CA . ARG A 1 85 ? -29.843 3.052 8.969 1.00 55.22 85 ARG A CA 1
ATOM 639 C C . ARG A 1 85 ? -31.079 2.261 8.502 1.00 55.22 85 ARG A C 1
ATOM 641 O O . ARG A 1 85 ? -31.985 2.017 9.287 1.00 55.22 85 ARG A O 1
ATOM 648 N N . ASN A 1 86 ? -31.111 1.863 7.233 1.00 51.41 86 ASN A N 1
ATOM 649 C CA . ASN A 1 86 ? -32.163 1.073 6.603 1.00 51.41 86 ASN A CA 1
ATOM 650 C C . ASN A 1 86 ? -31.566 -0.174 5.937 1.00 51.41 86 ASN A C 1
ATOM 652 O O . ASN A 1 86 ? -31.821 -0.457 4.773 1.00 51.41 86 ASN A O 1
ATOM 656 N N . LEU A 1 87 ? -30.800 -0.960 6.696 1.00 53.81 87 LEU A N 1
ATOM 657 C CA . LEU A 1 87 ? -30.573 -2.370 6.371 1.00 53.81 87 LEU A CA 1
ATOM 658 C C . LEU A 1 87 ? -31.785 -3.169 6.868 1.00 53.81 87 LEU A C 1
ATOM 660 O O . LEU A 1 87 ? -31.724 -3.882 7.867 1.00 53.81 87 LEU A O 1
ATOM 664 N N . ARG A 1 88 ? -32.926 -2.990 6.193 1.00 53.44 88 ARG A N 1
ATOM 665 C CA . ARG A 1 88 ? -33.986 -3.998 6.200 1.00 53.44 88 ARG A CA 1
ATOM 666 C C . ARG A 1 88 ? -33.699 -4.959 5.056 1.00 53.44 88 ARG A C 1
ATOM 668 O O . ARG A 1 88 ? -33.685 -4.550 3.904 1.00 53.44 88 ARG A O 1
ATOM 675 N N . CYS A 1 89 ? -33.554 -6.222 5.440 1.00 44.66 89 CYS A N 1
ATOM 676 C CA . CYS A 1 89 ? -33.754 -7.4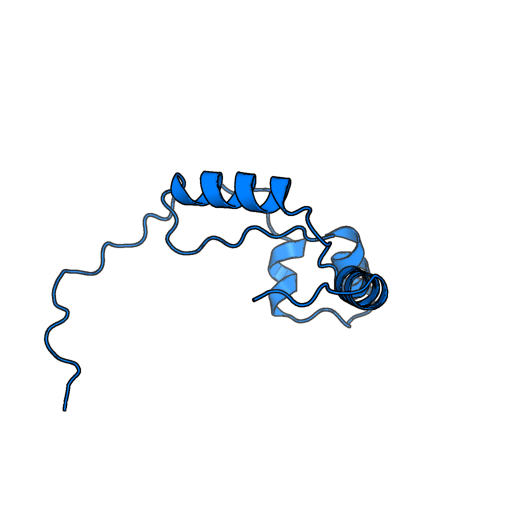03 4.611 1.00 44.66 89 CYS A CA 1
ATOM 677 C C . CYS A 1 89 ? -32.688 -7.662 3.533 1.00 44.66 89 CYS A C 1
ATOM 679 O O . CYS A 1 89 ? -32.823 -7.248 2.389 1.00 44.66 89 CYS A O 1
ATOM 681 N N . TYR A 1 90 ? -31.705 -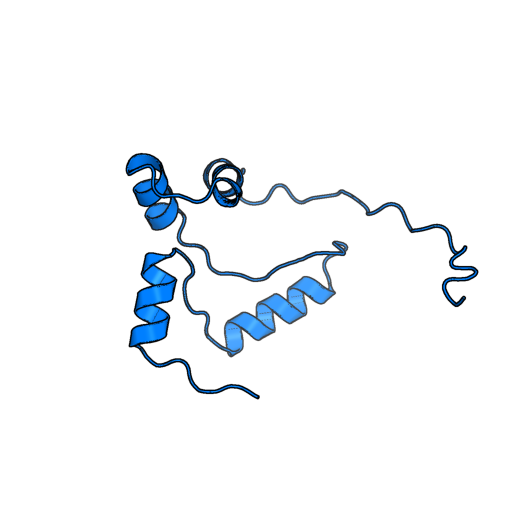8.495 3.880 1.00 40.97 90 TYR A N 1
ATOM 682 C CA . TYR A 1 90 ? -31.237 -9.522 2.950 1.00 40.97 90 TYR A CA 1
ATOM 683 C C . TYR A 1 90 ? -31.296 -10.875 3.665 1.00 40.97 90 TYR A C 1
ATOM 685 O O . TYR A 1 90 ? -30.334 -11.325 4.279 1.00 40.97 90 TYR A O 1
ATOM 693 N N . ASN A 1 91 ? -32.496 -11.454 3.676 1.00 39.78 91 ASN A N 1
ATOM 694 C CA . ASN A 1 91 ? -32.702 -12.884 3.859 1.00 39.78 91 ASN A CA 1
ATOM 695 C C . ASN A 1 91 ? -33.962 -13.262 3.072 1.00 39.78 91 ASN A C 1
ATOM 697 O O . ASN A 1 91 ? -35.075 -12.960 3.511 1.00 39.78 91 ASN A O 1
ATOM 701 N N . ALA A 1 92 ? -33.758 -13.833 1.890 1.00 42.66 92 ALA A N 1
ATOM 702 C CA . ALA A 1 92 ? -34.703 -14.654 1.144 1.00 42.66 92 ALA A CA 1
ATOM 703 C C . ALA A 1 92 ? -33.885 -15.533 0.194 1.00 42.66 92 ALA A C 1
ATOM 705 O O . ALA A 1 92 ? -32.978 -14.970 -0.464 1.00 42.66 92 ALA A O 1
#

Radius of gyration: 17.76 Å; chains: 1; bounding box: 48×34×35 Å

Foldseek 3Di:
DDDPDDPVNQVVCVLVQWHDDDPVVLVVVVVVVVVQLDPDDDDTRGRLVSQVVCVVVVNHDPVCPCVNVPDPDPPPPPRPDPPPPPPDDDDD

Sequence (92 aa):
MTGQLGDVDFARFARDGVVAMSSEEALQLFDTAMVVDQPFVLPARIDLAALKAKFDAGTLPPMFVDLINAPAAARSTTRWPRPSRNLRCYNA

Organism: NCBI:txid1299334

Secondary structure (DSSP, 8-state):
--PPPPHHHHHHHHHTTEE---HHHHHHHHHHHHHSS-S-----EE-HHHHHHHHHTT-S-GGGHHHHHS-TT------PPPPPS-------